Protein AF-A0A9E6JKF6-F1 (afdb_monomer)

Radius of gyration: 12.23 Å; Cα contacts (8 Å, |Δi|>4): 49; chains: 1; bounding box: 29×19×30 Å

pLDDT: mean 95.0, std 2.07, range [84.81, 97.25]

Secondary structure (DSSP, 8-state):
-HHHHHHHH-------TTTT-HHHHHHTT--SSSEEEEE-TTS-EEEEEES---HHHHHHHHH-

Mean predicted aligned error: 2.54 Å

Sequence (64 aa):
QITAWIKDHAVPVKIDADKVRPDLAKTLQIRSFPTVVLLNGEGREVRRILGYQKPAEMLAWLKQ

Foldseek 3Di:
DVVVLCVVPHDDDDDPCPPPNVVVCVVVVPDAPPKDFDADPVRHTPDMDHDDDDPVRVVVVSVD

Structure (mmCIF, N/CA/C/O backbone):
data_AF-A0A9E6JKF6-F1
#
_entry.id   AF-A0A9E6JKF6-F1
#
loop_
_atom_site.group_PDB
_atom_site.id
_atom_site.type_symbol
_atom_site.label_atom_id
_atom_site.label_alt_id
_atom_site.label_comp_id
_atom_site.label_asym_id
_atom_site.label_entity_id
_atom_site.label_seq_id
_atom_site.pdbx_PDB_ins_code
_atom_site.Cartn_x
_atom_site.Cartn_y
_atom_site.Cartn_z
_atom_site.occupancy
_atom_site.B_iso_or_equiv
_atom_site.auth_seq_id
_atom_site.auth_comp_id
_atom_site.auth_asym_id
_atom_site.auth_atom_id
_atom_site.pdbx_PDB_model_num
ATOM 1 N N . GLN A 1 1 ? -6.125 0.295 15.531 1.00 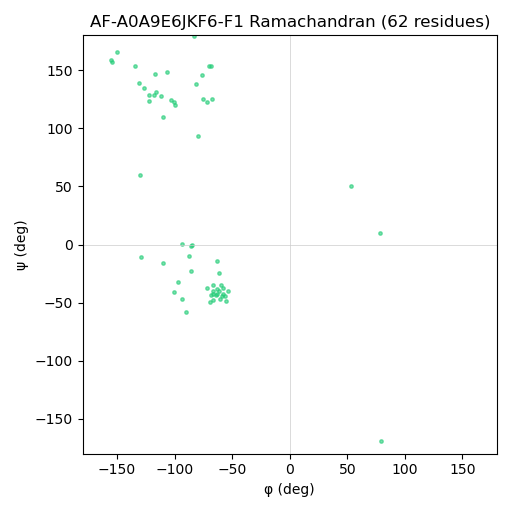86.44 1 GLN A N 1
ATOM 2 C CA . GLN A 1 1 ? -7.416 0.467 14.823 1.00 86.44 1 GLN A CA 1
ATOM 3 C C . GLN A 1 1 ? -7.301 0.144 13.333 1.00 86.44 1 GLN A C 1
ATOM 5 O O . GLN A 1 1 ? -8.013 -0.744 12.897 1.00 86.44 1 GLN A O 1
ATOM 10 N N . ILE A 1 2 ? -6.374 0.751 12.574 1.00 93.44 2 ILE A N 1
ATOM 11 C CA . ILE A 1 2 ? -6.140 0.408 11.150 1.00 93.44 2 ILE A CA 1
ATOM 12 C C . ILE A 1 2 ? -5.843 -1.085 10.961 1.00 93.44 2 ILE A C 1
ATOM 14 O O . ILE A 1 2 ? -6.485 -1.743 10.158 1.00 93.44 2 ILE A O 1
ATOM 18 N N . THR A 1 3 ? -4.926 -1.643 11.757 1.00 94.94 3 THR A N 1
ATOM 19 C CA . THR A 1 3 ? -4.572 -3.069 11.684 1.00 94.94 3 THR A CA 1
ATOM 20 C C . THR A 1 3 ? -5.758 -3.996 11.944 1.00 94.94 3 THR A C 1
ATOM 22 O O . THR A 1 3 ? -5.823 -5.056 11.341 1.00 94.94 3 THR A O 1
ATOM 25 N N . ALA A 1 4 ? -6.682 -3.614 12.833 1.00 95.56 4 ALA A N 1
ATOM 26 C CA . ALA A 1 4 ? -7.878 -4.409 13.112 1.00 95.56 4 ALA A CA 1
ATOM 27 C C . ALA A 1 4 ? -8.822 -4.386 11.906 1.00 95.56 4 ALA A C 1
ATOM 29 O O . ALA A 1 4 ? -9.158 -5.435 11.382 1.00 95.56 4 ALA A O 1
ATOM 30 N N . TRP A 1 5 ? -9.110 -3.192 11.378 1.00 95.75 5 TRP A N 1
ATOM 31 C CA . TRP A 1 5 ? -9.930 -3.055 10.175 1.00 95.75 5 TRP A CA 1
ATOM 32 C C . TRP A 1 5 ? -9.350 -3.841 8.991 1.00 95.75 5 TRP A C 1
ATOM 34 O O . TRP A 1 5 ? -10.075 -4.553 8.310 1.00 95.75 5 TRP A O 1
ATOM 44 N N . ILE A 1 6 ? -8.032 -3.771 8.771 1.00 95.94 6 ILE A N 1
ATOM 45 C CA . ILE A 1 6 ? -7.381 -4.541 7.705 1.00 95.94 6 ILE A CA 1
ATOM 46 C C . ILE A 1 6 ? -7.584 -6.040 7.926 1.00 95.94 6 ILE A C 1
ATOM 48 O O . ILE A 1 6 ? -7.967 -6.712 6.985 1.00 95.94 6 ILE A O 1
ATOM 52 N N . LYS A 1 7 ? -7.369 -6.562 9.140 1.00 96.12 7 LYS A N 1
ATOM 53 C CA . LYS A 1 7 ? -7.565 -7.993 9.429 1.00 96.12 7 LYS A CA 1
ATOM 54 C C . LYS A 1 7 ? -8.990 -8.469 9.136 1.00 96.12 7 LYS A C 1
ATOM 56 O O . LYS A 1 7 ? -9.148 -9.586 8.658 1.00 96.12 7 LYS A O 1
ATOM 61 N N . ASP A 1 8 ? -9.982 -7.629 9.412 1.00 97.06 8 ASP A N 1
ATOM 62 C CA . ASP A 1 8 ? -11.393 -8.001 9.298 1.00 97.06 8 ASP A CA 1
ATOM 63 C C . ASP A 1 8 ? -11.951 -7.809 7.874 1.00 97.06 8 ASP A C 1
ATOM 65 O O . ASP A 1 8 ? -12.936 -8.450 7.511 1.00 97.06 8 ASP A O 1
ATOM 69 N N . HIS A 1 9 ? -11.339 -6.940 7.056 1.00 95.75 9 HIS A N 1
ATOM 70 C CA . HIS A 1 9 ? -11.919 -6.498 5.779 1.00 95.75 9 HIS A CA 1
ATOM 71 C C . HIS A 1 9 ? -10.997 -6.610 4.556 1.00 95.75 9 HIS A C 1
ATOM 73 O O . HIS A 1 9 ? -11.465 -6.418 3.433 1.00 95.75 9 HIS A O 1
ATOM 79 N N . ALA A 1 10 ? -9.699 -6.876 4.725 1.00 96.12 10 ALA A N 1
ATOM 80 C CA . ALA A 1 10 ? -8.737 -6.839 3.626 1.00 96.12 10 ALA A CA 1
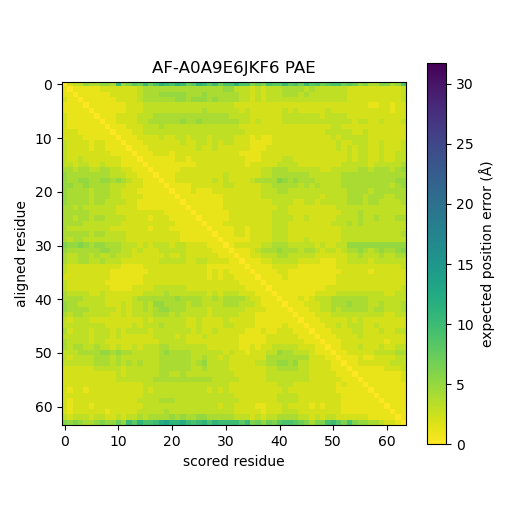ATOM 81 C C . ALA A 1 10 ? -7.562 -7.815 3.803 1.00 96.12 10 ALA A C 1
ATOM 83 O O . ALA A 1 10 ? -7.273 -8.324 4.881 1.00 96.12 10 ALA A O 1
ATOM 84 N N . VAL A 1 11 ? -6.819 -8.039 2.718 1.00 96.31 11 VAL A N 1
ATOM 85 C CA . VAL A 1 11 ? -5.552 -8.781 2.749 1.00 96.31 11 VAL A CA 1
ATOM 86 C C . VAL A 1 11 ? -4.411 -7.795 2.491 1.00 96.31 11 VAL A C 1
ATOM 88 O O . VAL A 1 11 ? -4.297 -7.282 1.377 1.00 96.31 11 VAL A O 1
ATOM 91 N N . PRO A 1 12 ? -3.567 -7.481 3.492 1.00 96.06 12 PRO A N 1
ATOM 92 C CA . PRO A 1 12 ? -2.464 -6.554 3.290 1.00 96.06 12 PRO A CA 1
ATOM 93 C C . PRO A 1 12 ? -1.341 -7.227 2.502 1.00 96.06 12 PRO A C 1
ATOM 95 O O . PRO A 1 12 ? -0.800 -8.249 2.921 1.00 96.06 12 PRO A O 1
ATOM 98 N N . VAL A 1 13 ? -0.936 -6.610 1.393 1.00 95.69 13 VAL A N 1
ATOM 99 C CA . VAL A 1 13 ? 0.198 -7.064 0.582 1.00 95.69 13 VAL A CA 1
ATOM 100 C C . VAL A 1 13 ? 1.214 -5.934 0.477 1.00 95.69 13 VAL A C 1
ATOM 102 O O . VAL A 1 13 ? 0.892 -4.831 0.040 1.00 95.69 13 VAL A O 1
ATOM 105 N N . LYS A 1 14 ? 2.457 -6.209 0.882 1.00 96.00 14 LYS A N 1
ATOM 106 C CA . LYS A 1 14 ? 3.584 -5.289 0.699 1.00 96.00 14 LYS A CA 1
ATOM 107 C C . LYS A 1 14 ? 4.394 -5.740 -0.508 1.00 96.00 14 LYS A C 1
ATOM 109 O O . LYS A 1 14 ? 4.896 -6.860 -0.517 1.00 96.00 14 LYS A O 1
ATOM 114 N N . ILE A 1 15 ? 4.554 -4.855 -1.484 1.00 95.69 15 ILE A N 1
ATOM 115 C CA . ILE A 1 15 ? 5.325 -5.115 -2.700 1.00 95.69 15 ILE A CA 1
ATOM 116 C C . ILE A 1 15 ? 6.429 -4.069 -2.797 1.00 95.69 15 ILE A C 1
ATOM 118 O O . ILE A 1 15 ? 6.162 -2.872 -2.710 1.00 95.69 15 ILE A O 1
ATOM 122 N N . ASP A 1 16 ? 7.664 -4.523 -2.995 1.00 96.38 16 ASP A N 1
ATOM 123 C CA . ASP A 1 16 ? 8.737 -3.657 -3.475 1.00 96.38 16 ASP A CA 1
ATOM 124 C C . ASP A 1 16 ? 8.580 -3.505 -4.993 1.00 96.38 16 ASP A C 1
ATOM 126 O O . ASP A 1 16 ? 9.003 -4.356 -5.777 1.00 96.38 16 ASP A O 1
ATOM 130 N N . ALA A 1 17 ? 7.882 -2.448 -5.402 1.00 95.50 17 ALA A N 1
ATOM 131 C CA . ALA A 1 17 ? 7.616 -2.170 -6.809 1.00 95.50 17 ALA A CA 1
ATOM 132 C C . ALA A 1 17 ? 8.751 -1.385 -7.494 1.00 95.50 17 ALA A C 1
ATOM 134 O O . ALA A 1 17 ? 8.652 -1.118 -8.685 1.00 95.50 17 ALA A O 1
ATOM 135 N N . ASP A 1 18 ? 9.812 -1.024 -6.766 1.00 92.38 18 ASP A N 1
ATOM 136 C CA . ASP A 1 18 ? 10.987 -0.346 -7.324 1.00 92.38 18 ASP A CA 1
ATOM 137 C C . ASP A 1 18 ? 12.023 -1.385 -7.778 1.00 92.38 18 ASP A C 1
ATOM 139 O O . ASP A 1 18 ? 12.346 -1.490 -8.961 1.00 92.38 18 ASP A O 1
ATOM 143 N N . LYS A 1 19 ? 12.473 -2.244 -6.856 1.00 95.31 19 LYS A N 1
ATOM 144 C CA . LYS A 1 19 ? 13.570 -3.188 -7.118 1.00 95.31 19 LYS A CA 1
ATOM 145 C C . LYS A 1 19 ? 13.112 -4.590 -7.492 1.00 95.31 19 LYS A C 1
ATOM 147 O O . LYS A 1 19 ? 13.810 -5.269 -8.239 1.00 95.31 19 LYS A O 1
ATOM 152 N N . VAL A 1 20 ? 11.977 -5.049 -6.960 1.00 97.12 20 VAL A N 1
ATOM 153 C CA . VAL A 1 20 ? 11.540 -6.451 -7.115 1.00 97.12 20 VAL A CA 1
ATOM 154 C C . VAL A 1 20 ? 10.481 -6.596 -8.204 1.00 97.12 20 VAL A C 1
ATOM 156 O O . VAL A 1 20 ? 10.529 -7.552 -8.974 1.00 97.12 20 VAL A O 1
ATOM 159 N N . ARG A 1 21 ? 9.523 -5.665 -8.285 1.00 96.44 21 ARG A N 1
ATOM 160 C CA . ARG A 1 21 ? 8.409 -5.696 -9.250 1.00 96.44 21 ARG A CA 1
ATOM 161 C C . ARG A 1 21 ? 8.224 -4.375 -10.015 1.00 96.44 21 ARG A C 1
ATOM 163 O O . ARG A 1 21 ? 7.143 -3.781 -9.948 1.00 96.44 21 ARG A O 1
ATOM 170 N N . PRO A 1 22 ? 9.235 -3.913 -10.776 1.00 95.50 22 PRO A N 1
ATOM 171 C CA . PRO A 1 22 ? 9.113 -2.709 -11.608 1.00 95.50 22 PRO A CA 1
ATOM 172 C C . PRO A 1 22 ? 8.027 -2.840 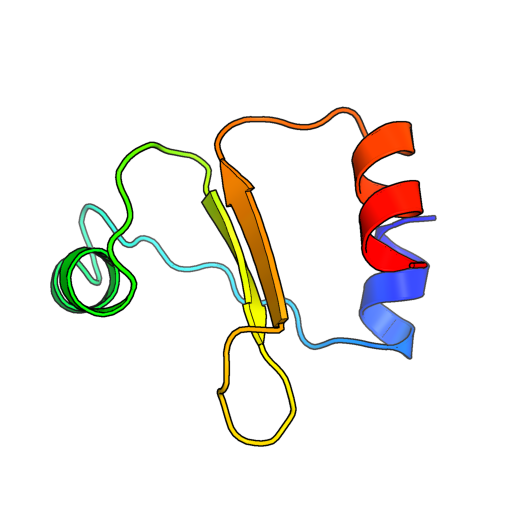-12.692 1.00 95.50 22 PRO A C 1
ATOM 174 O O . PRO A 1 22 ? 7.437 -1.849 -13.127 1.00 95.50 22 PRO A O 1
ATOM 177 N N . ASP A 1 23 ? 7.701 -4.070 -13.098 1.00 97.25 23 ASP A N 1
ATOM 178 C CA . ASP A 1 23 ? 6.585 -4.385 -13.991 1.00 97.25 23 ASP A CA 1
ATOM 179 C C . ASP A 1 23 ? 5.229 -3.981 -13.392 1.00 97.25 23 ASP A C 1
ATOM 181 O O . ASP A 1 23 ? 4.378 -3.423 -14.094 1.00 97.25 23 ASP A O 1
ATOM 185 N N . LEU A 1 24 ? 5.036 -4.190 -12.085 1.00 94.69 24 LEU A N 1
ATOM 186 C CA . LEU A 1 24 ? 3.821 -3.774 -11.388 1.00 94.69 24 LEU A CA 1
ATOM 187 C C . LEU A 1 24 ? 3.761 -2.261 -11.216 1.00 94.69 24 LEU A C 1
ATOM 189 O O . LEU A 1 24 ? 2.682 -1.695 -11.379 1.00 94.69 24 LEU A O 1
ATOM 193 N N . ALA A 1 25 ? 4.891 -1.592 -10.958 1.00 95.25 25 ALA A N 1
ATOM 194 C CA . ALA A 1 25 ? 4.925 -0.130 -10.926 1.00 95.25 25 ALA A CA 1
ATOM 195 C C . ALA A 1 25 ? 4.449 0.470 -12.257 1.00 95.25 25 ALA A C 1
ATOM 197 O O . ALA A 1 25 ? 3.630 1.391 -12.264 1.00 95.25 25 ALA A O 1
ATOM 198 N N . LYS A 1 26 ? 4.887 -0.103 -13.385 1.00 95.69 26 LYS A N 1
ATOM 199 C CA . LYS A 1 26 ? 4.429 0.301 -14.720 1.00 95.69 26 LYS A CA 1
ATOM 200 C C . LYS A 1 26 ? 2.946 -0.018 -14.941 1.00 95.69 26 LYS A C 1
ATOM 202 O O . LYS A 1 26 ? 2.203 0.854 -15.383 1.00 95.69 26 LYS A O 1
ATOM 207 N N . THR A 1 27 ? 2.515 -1.237 -14.611 1.00 94.25 27 THR A N 1
ATOM 208 C CA . THR A 1 27 ? 1.135 -1.712 -14.831 1.00 94.25 27 THR A C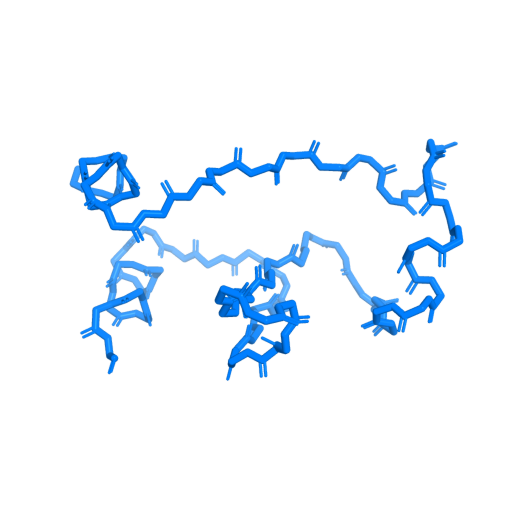A 1
ATOM 209 C C . THR A 1 27 ? 0.113 -0.917 -14.015 1.00 94.25 27 THR A C 1
ATOM 211 O O . THR A 1 27 ? -0.915 -0.509 -14.545 1.00 94.25 27 THR A O 1
ATOM 214 N N . LEU A 1 28 ? 0.414 -0.637 -12.745 1.00 93.94 28 LEU A N 1
ATOM 215 C CA . LEU A 1 28 ? -0.444 0.136 -11.837 1.00 93.94 28 LEU A CA 1
ATOM 216 C C . LEU A 1 28 ? -0.247 1.657 -11.965 1.00 93.94 28 LEU A C 1
ATOM 218 O O . LEU A 1 28 ? -0.910 2.438 -11.274 1.00 93.94 28 LEU A O 1
ATOM 222 N N . GLN A 1 29 ? 0.654 2.083 -12.857 1.00 95.00 29 GLN A N 1
ATOM 223 C CA . GLN A 1 29 ? 1.006 3.482 -13.101 1.00 95.00 29 GLN A CA 1
ATOM 224 C C . GLN A 1 29 ? 1.409 4.217 -11.813 1.00 95.00 29 GLN A C 1
ATOM 226 O O . GLN A 1 29 ? 0.884 5.289 -11.493 1.00 95.00 29 GLN A O 1
ATOM 231 N N . ILE A 1 30 ? 2.324 3.625 -11.049 1.00 95.06 30 ILE A N 1
ATOM 232 C CA . ILE A 1 30 ? 2.866 4.212 -9.823 1.00 95.06 30 ILE A CA 1
ATOM 233 C C . ILE A 1 30 ? 3.782 5.381 -10.199 1.00 95.06 30 ILE A C 1
ATOM 235 O O . ILE A 1 30 ? 4.732 5.216 -10.959 1.00 95.06 30 ILE A O 1
ATOM 239 N N . ARG A 1 31 ? 3.477 6.576 -9.678 1.00 92.56 31 ARG A N 1
ATOM 240 C CA . ARG A 1 31 ? 4.202 7.827 -9.987 1.00 92.56 31 ARG A CA 1
ATOM 241 C C . ARG A 1 31 ? 5.028 8.361 -8.820 1.00 92.56 31 ARG A C 1
ATOM 243 O O . ARG A 1 31 ? 5.873 9.226 -9.014 1.00 92.56 31 ARG A O 1
ATOM 250 N N . SER A 1 32 ? 4.762 7.880 -7.611 1.00 93.88 32 SER A N 1
ATOM 251 C CA . SER A 1 32 ? 5.456 8.283 -6.394 1.00 93.88 32 SER A CA 1
ATO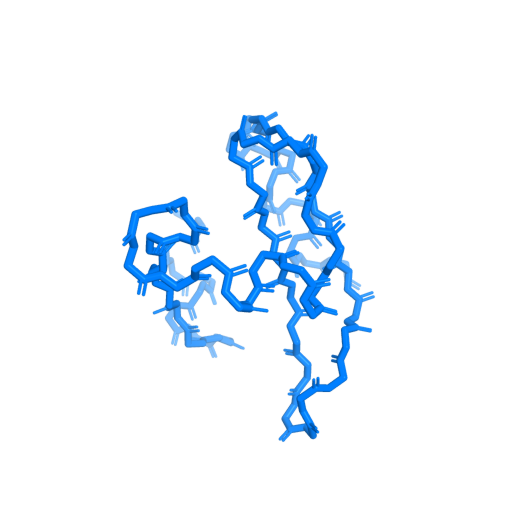M 252 C C . SER A 1 32 ? 5.397 7.169 -5.355 1.00 93.88 32 SER A C 1
ATOM 254 O O . SER A 1 32 ? 4.515 6.307 -5.384 1.00 93.88 32 SER A O 1
ATOM 256 N N . PHE A 1 33 ? 6.346 7.193 -4.424 1.00 93.25 33 PHE A N 1
ATOM 257 C CA . PHE A 1 33 ? 6.386 6.277 -3.292 1.00 93.25 33 PHE A CA 1
ATOM 258 C C . PHE A 1 33 ? 6.257 7.048 -1.967 1.00 93.25 33 PHE A C 1
ATOM 260 O O . PHE A 1 33 ? 6.763 8.167 -1.872 1.00 93.25 33 PHE A O 1
ATOM 267 N N . PRO A 1 34 ? 5.625 6.458 -0.933 1.00 95.19 34 PRO A N 1
ATOM 268 C CA . PRO A 1 34 ? 4.834 5.225 -0.994 1.00 95.19 34 PRO A CA 1
ATOM 269 C C . PRO A 1 34 ? 3.515 5.433 -1.765 1.00 95.19 34 PRO A C 1
ATOM 271 O O . PRO A 1 34 ? 2.996 6.541 -1.810 1.00 95.19 34 PRO A O 1
ATOM 274 N N . THR A 1 35 ? 2.966 4.371 -2.360 1.00 96.69 35 THR A N 1
ATOM 275 C CA . THR A 1 35 ? 1.602 4.357 -2.920 1.00 96.69 35 THR A CA 1
ATOM 276 C C . THR A 1 35 ? 0.843 3.179 -2.316 1.00 96.69 35 THR A C 1
ATOM 278 O O . THR A 1 35 ? 1.377 2.072 -2.252 1.00 96.69 35 THR A O 1
ATOM 281 N N . VAL A 1 36 ? -0.396 3.410 -1.880 1.00 96.56 36 VAL A N 1
ATOM 282 C CA . VAL A 1 36 ? -1.312 2.354 -1.422 1.00 96.56 36 VAL A CA 1
ATOM 283 C C . VAL A 1 36 ? -2.453 2.248 -2.420 1.00 96.56 36 VAL A C 1
ATOM 285 O O . VAL A 1 36 ? -3.098 3.249 -2.721 1.00 96.56 36 VAL A O 1
ATOM 288 N N . VAL A 1 37 ? -2.712 1.042 -2.917 1.00 96.50 37 VAL A N 1
ATOM 289 C CA . VAL A 1 37 ? -3.809 0.754 -3.846 1.00 96.50 37 VAL A CA 1
ATOM 290 C C . VAL A 1 37 ? -4.762 -0.227 -3.172 1.00 96.50 37 VAL A C 1
ATOM 292 O O . VAL A 1 37 ? -4.322 -1.256 -2.660 1.00 96.50 37 VAL A O 1
ATOM 295 N N . LEU A 1 38 ? -6.055 0.093 -3.159 1.00 96.69 38 LEU A N 1
ATOM 296 C CA . LEU A 1 38 ? -7.110 -0.817 -2.724 1.00 96.69 38 LEU A CA 1
ATOM 297 C C . LEU A 1 38 ? -7.756 -1.439 -3.958 1.00 96.69 38 LEU A C 1
ATOM 299 O O . LEU A 1 38 ? -8.304 -0.728 -4.800 1.00 96.69 38 LEU A O 1
ATOM 303 N N . LEU A 1 39 ? -7.692 -2.764 -4.042 1.00 95.81 39 LEU A N 1
ATOM 304 C CA . LEU A 1 39 ? -8.313 -3.552 -5.101 1.00 95.81 39 LEU A CA 1
ATOM 305 C C . LEU A 1 39 ? -9.538 -4.290 -4.546 1.00 95.81 39 LEU A C 1
ATOM 307 O O . LEU A 1 39 ? -9.553 -4.665 -3.373 1.00 95.81 39 LEU A O 1
ATOM 311 N N . ASN A 1 40 ? -10.551 -4.514 -5.382 1.00 95.38 40 ASN A N 1
ATOM 312 C CA . ASN A 1 40 ? -11.671 -5.397 -5.050 1.00 95.38 40 ASN A CA 1
ATOM 313 C C . ASN A 1 40 ? -11.318 -6.877 -5.323 1.00 95.38 40 ASN A C 1
ATOM 315 O O . ASN A 1 40 ? -10.235 -7.193 -5.815 1.00 95.38 40 ASN A O 1
ATOM 319 N N . GLY A 1 41 ? -12.253 -7.793 -5.041 1.00 94.75 41 GLY A N 1
ATOM 320 C CA . GLY A 1 41 ? -12.065 -9.236 -5.259 1.00 94.75 41 GLY A CA 1
ATOM 321 C C . GLY A 1 41 ? -11.862 -9.659 -6.723 1.00 94.75 41 GLY A C 1
ATOM 322 O O . GLY A 1 41 ? -11.397 -10.764 -6.973 1.00 94.75 41 GLY A O 1
ATOM 323 N N . GLU A 1 42 ? -12.157 -8.781 -7.685 1.00 96.19 42 GLU A N 1
ATOM 324 C CA . GLU A 1 42 ? -11.912 -8.992 -9.120 1.00 96.19 42 GLU A CA 1
ATOM 325 C C . GLU A 1 42 ? -10.559 -8.411 -9.571 1.00 96.19 42 GLU A C 1
ATOM 327 O O . GLU A 1 42 ? -10.227 -8.451 -10.755 1.00 96.19 42 GLU A O 1
ATOM 332 N N . GLY A 1 43 ? -9.785 -7.823 -8.652 1.00 91.62 43 GLY A N 1
ATOM 333 C CA . GLY A 1 43 ? -8.513 -7.165 -8.952 1.00 91.62 43 GLY A CA 1
ATOM 334 C C . GLY A 1 43 ? -8.651 -5.766 -9.560 1.00 91.62 43 GLY A C 1
ATOM 335 O O . GLY A 1 43 ? -7.654 -5.201 -10.009 1.00 91.62 43 GLY A O 1
ATOM 336 N N . ARG A 1 44 ? -9.854 -5.180 -9.576 1.00 95.06 44 ARG A N 1
ATOM 337 C CA . ARG A 1 44 ? -10.076 -3.807 -10.053 1.00 95.06 44 ARG A CA 1
ATOM 338 C C . ARG A 1 44 ? -9.723 -2.804 -8.965 1.00 95.06 44 ARG A C 1
ATOM 340 O O . ARG A 1 44 ? -10.078 -2.992 -7.802 1.00 95.06 44 ARG A O 1
ATOM 347 N N . GLU A 1 45 ? -9.062 -1.719 -9.352 1.00 95.88 45 GLU A N 1
ATOM 348 C CA . GLU A 1 45 ? -8.750 -0.627 -8.436 1.00 95.88 45 GLU A CA 1
ATOM 349 C C . GLU A 1 45 ? -10.015 0.110 -8.000 1.00 95.88 45 GLU A C 1
ATOM 351 O O . GLU A 1 45 ? -10.784 0.598 -8.822 1.00 95.88 45 GLU A O 1
ATOM 356 N N . VAL A 1 46 ? -10.201 0.193 -6.685 1.00 95.81 46 VAL A N 1
ATOM 357 C CA . VAL A 1 46 ? -11.292 0.937 -6.051 1.00 95.81 46 VAL A CA 1
ATOM 358 C C . VAL A 1 46 ? -10.815 2.344 -5.716 1.00 95.81 46 VAL A C 1
ATOM 360 O O . VAL A 1 46 ? -11.504 3.320 -5.997 1.00 95.81 46 VAL A O 1
ATOM 363 N N . ARG A 1 47 ? -9.628 2.454 -5.105 1.00 95.25 47 ARG A N 1
ATOM 364 C CA . ARG A 1 47 ? -9.033 3.720 -4.658 1.00 95.25 47 ARG A CA 1
ATOM 365 C C . ARG A 1 47 ? -7.510 3.617 -4.584 1.00 95.25 47 ARG A C 1
ATOM 367 O O . ARG A 1 47 ? -6.966 2.534 -4.366 1.00 95.25 47 ARG A O 1
ATOM 374 N N . ARG A 1 48 ? -6.837 4.772 -4.617 1.00 96.44 48 ARG A N 1
ATOM 375 C CA . ARG A 1 48 ? -5.403 4.899 -4.316 1.00 96.44 48 ARG A CA 1
ATOM 376 C C . ARG A 1 48 ? -5.086 6.069 -3.390 1.00 96.44 48 ARG A C 1
ATOM 378 O O . ARG A 1 48 ? -5.794 7.074 -3.381 1.00 96.44 48 ARG A O 1
ATOM 385 N N . ILE A 1 49 ? -3.981 5.939 -2.667 1.00 96.25 49 ILE A N 1
ATOM 386 C CA . ILE A 1 49 ? -3.300 7.004 -1.928 1.00 96.25 49 ILE A CA 1
ATOM 387 C C . ILE A 1 49 ? -1.923 7.195 -2.558 1.00 96.25 49 ILE A C 1
ATOM 389 O O . ILE A 1 49 ? -1.185 6.224 -2.728 1.00 96.25 49 ILE A O 1
ATOM 393 N N . LEU A 1 50 ? -1.572 8.445 -2.854 1.00 94.44 50 LEU A N 1
ATOM 394 C CA . LEU A 1 50 ? -0.235 8.835 -3.292 1.00 94.44 50 LEU A CA 1
ATOM 395 C C . LEU A 1 50 ? 0.505 9.501 -2.130 1.00 94.44 50 LEU A C 1
ATOM 397 O O . LEU A 1 50 ? 0.031 10.493 -1.578 1.00 94.44 50 LEU A O 1
ATOM 401 N N . GLY A 1 51 ? 1.680 8.982 -1.791 1.00 93.19 51 GLY A N 1
ATOM 402 C CA . GLY A 1 51 ? 2.489 9.467 -0.682 1.00 93.19 51 GLY A CA 1
ATOM 403 C C . GLY A 1 51 ? 2.021 8.969 0.686 1.00 93.19 51 GLY A C 1
ATOM 404 O O . GLY A 1 51 ? 1.216 8.047 0.824 1.00 93.19 51 GLY A O 1
ATOM 405 N N . TYR A 1 52 ? 2.592 9.571 1.725 1.00 94.00 52 TYR A N 1
ATOM 406 C CA . TYR A 1 52 ? 2.268 9.246 3.108 1.00 94.00 52 TYR A CA 1
ATOM 407 C C . TYR A 1 52 ? 0.919 9.843 3.532 1.00 94.00 52 TYR A C 1
ATOM 409 O O . TYR A 1 52 ? 0.564 10.953 3.144 1.00 94.00 52 TYR A O 1
ATOM 417 N N . GLN A 1 53 ? 0.210 9.121 4.397 1.00 94.12 53 GLN A N 1
ATOM 418 C CA . GLN A 1 53 ? -1.065 9.516 4.988 1.00 94.12 53 GLN A CA 1
ATOM 419 C C . GLN A 1 53 ? -1.012 9.324 6.501 1.00 94.12 53 GLN A C 1
ATOM 421 O O . GLN A 1 53 ? -0.483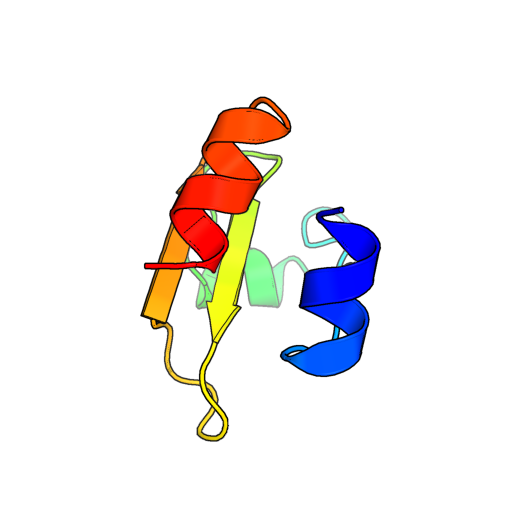 8.318 6.987 1.00 94.12 53 GLN A O 1
ATOM 426 N N . LYS A 1 54 ? -1.566 10.274 7.265 1.00 96.12 54 LYS A N 1
ATOM 427 C CA . LYS A 1 54 ? -1.619 10.132 8.726 1.00 96.12 54 LYS A CA 1
ATOM 428 C C . LYS A 1 54 ? -2.585 9.003 9.107 1.00 96.12 54 LYS A C 1
ATOM 430 O O . LYS A 1 54 ? -3.561 8.765 8.398 1.00 96.12 54 LYS A O 1
ATOM 435 N N . PRO A 1 55 ? -2.401 8.347 10.268 1.00 95.25 55 PRO A N 1
ATOM 436 C CA . PRO A 1 55 ? -3.245 7.221 10.665 1.00 95.25 55 PRO A CA 1
ATOM 437 C C . PRO A 1 55 ? -4.757 7.508 10.663 1.00 95.25 55 PRO A C 1
ATOM 439 O O . PRO A 1 55 ? -5.545 6.663 10.244 1.00 95.25 55 PRO A O 1
ATOM 442 N N . ALA A 1 56 ? -5.175 8.695 11.113 1.00 95.94 56 ALA A N 1
ATOM 443 C CA . ALA A 1 56 ? -6.590 9.067 11.143 1.00 95.94 56 ALA A CA 1
ATOM 444 C C . ALA A 1 56 ? -7.188 9.199 9.732 1.00 95.94 56 ALA A C 1
ATOM 446 O O . ALA A 1 56 ? -8.282 8.704 9.475 1.00 95.94 56 ALA A O 1
ATOM 447 N N . GLU A 1 57 ? -6.441 9.816 8.817 1.00 96.12 57 GLU A N 1
ATOM 448 C CA . GLU A 1 57 ? -6.847 10.034 7.429 1.00 96.12 57 GLU A CA 1
ATOM 449 C C . GLU A 1 57 ? -6.909 8.694 6.668 1.00 96.12 57 GLU A C 1
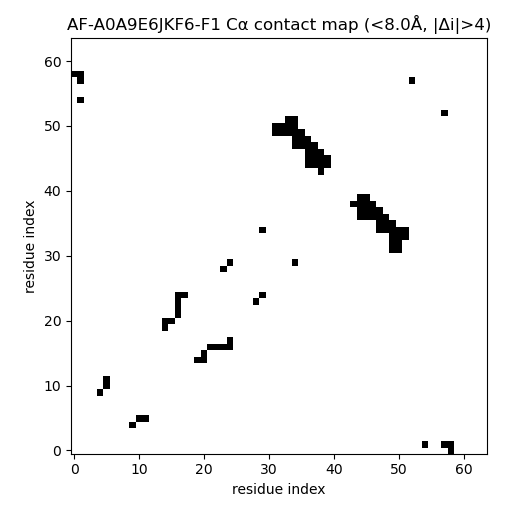ATOM 451 O O . GLU A 1 57 ? -7.911 8.392 6.023 1.00 96.12 57 GLU A O 1
ATOM 456 N N . MET A 1 58 ? -5.911 7.823 6.869 1.00 95.69 58 MET A N 1
ATOM 457 C CA . MET A 1 58 ? -5.883 6.457 6.332 1.00 95.69 58 MET A CA 1
ATOM 458 C C . MET A 1 58 ? -7.087 5.633 6.810 1.00 95.69 58 MET A C 1
ATOM 460 O O . MET A 1 58 ? -7.722 4.935 6.023 1.00 95.69 58 MET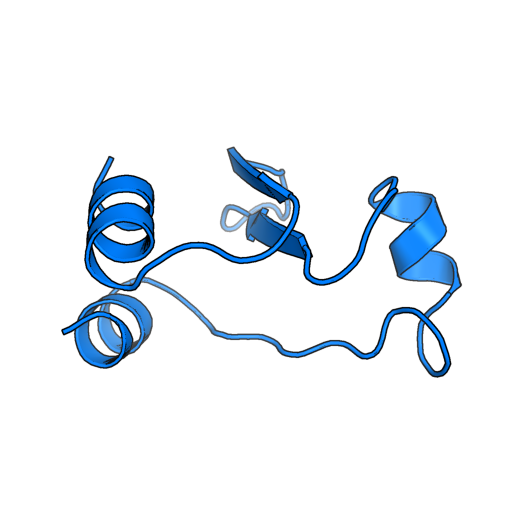 A O 1
ATOM 464 N N . LEU A 1 59 ? -7.432 5.707 8.100 1.00 95.44 59 LEU A N 1
ATOM 465 C CA . LEU A 1 59 ? -8.582 4.980 8.638 1.00 95.44 59 LEU A CA 1
ATOM 466 C C . LEU A 1 59 ? -9.909 5.503 8.075 1.00 95.44 59 LEU A C 1
ATOM 468 O O . LEU A 1 59 ? -10.799 4.702 7.797 1.00 95.44 59 LEU A O 1
ATOM 472 N N . ALA A 1 60 ? -10.044 6.821 7.917 1.00 95.69 60 ALA A N 1
ATOM 473 C CA . ALA A 1 60 ? -11.218 7.421 7.293 1.00 95.69 60 ALA A CA 1
ATOM 474 C C . ALA A 1 60 ? -11.345 6.986 5.826 1.00 95.69 60 ALA A C 1
ATOM 476 O O . ALA A 1 60 ? -12.429 6.603 5.403 1.00 95.69 60 ALA A O 1
ATOM 477 N N . TRP A 1 61 ? -10.237 6.967 5.082 1.00 95.69 61 TRP A N 1
ATOM 478 C CA . TRP A 1 61 ? -10.197 6.510 3.692 1.00 95.69 61 TRP A CA 1
ATOM 479 C C . TRP A 1 61 ? -10.568 5.029 3.531 1.00 95.69 61 TRP A C 1
ATOM 481 O O . TRP A 1 61 ? -11.275 4.681 2.590 1.00 95.69 61 TRP A O 1
ATOM 491 N N . LEU A 1 62 ? -10.142 4.157 4.454 1.00 94.44 62 LEU A N 1
ATOM 492 C CA . LEU A 1 62 ? -10.492 2.729 4.425 1.00 94.44 62 LEU A CA 1
ATOM 493 C C . LEU A 1 62 ? -11.986 2.477 4.670 1.00 94.44 62 LEU A C 1
ATOM 495 O O . LEU A 1 62 ? -12.541 1.542 4.106 1.00 94.44 62 LEU A O 1
ATOM 499 N N . LYS A 1 63 ? -12.620 3.292 5.519 1.00 92.50 63 LYS A N 1
ATOM 500 C CA . LYS A 1 63 ? -14.012 3.106 5.964 1.00 92.50 63 LYS A CA 1
ATOM 501 C C . LYS A 1 63 ? -15.070 3.739 5.058 1.00 92.50 63 LYS A C 1
ATOM 503 O O . LYS A 1 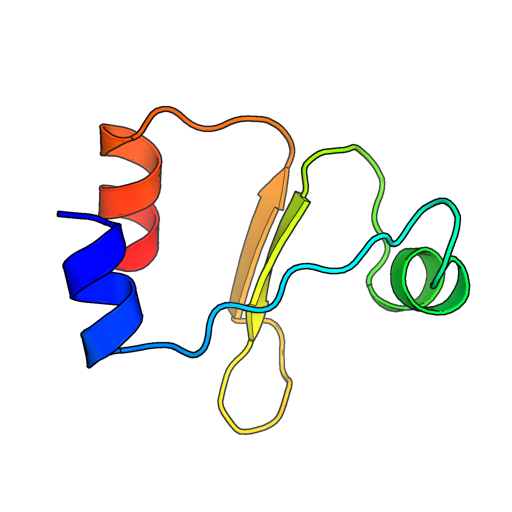63 ? -16.253 3.524 5.310 1.00 92.50 63 LYS A O 1
ATOM 508 N N . GLN A 1 64 ? -14.659 4.548 4.086 1.00 84.81 64 GLN A N 1
ATOM 509 C CA . GLN A 1 64 ? -15.548 5.044 3.033 1.00 84.81 64 GLN A CA 1
ATOM 510 C C . GLN A 1 64 ? -15.967 3.904 2.112 1.00 84.81 64 GLN A C 1
ATOM 512 O O . GLN A 1 64 ? -17.060 4.004 1.532 1.00 84.81 64 GLN A O 1
#

Solvent-accessible surface area (backbone atoms only — not comparable to full-atom values): 4211 Å² total; per-residue (Å²): 107,62,70,55,52,38,71,78,73,52,82,91,79,90,75,59,37,76,86,77,32,47,67,53,27,61,74,74,62,61,86,59,77,54,63,50,75,43,59,49,98,85,69,47,79,76,51,74,44,79,40,87,73,57,73,69,58,48,44,54,65,73,73,109

Nearest PDB structures (foldseek):
  4hqs-assembly1_A  TM=6.072E-01  e=1.304E-02  Streptococcus pneumoniae TIGR4
  2h1a-assembly1_A  TM=5.781E-01  e=4.705E-02  Bacillus subtilis
  3c73-assembly1_A  TM=5.860E-01  e=6.721E-02  unclassified
  5um7-assembly1_A  TM=6.216E-01  e=1.959E-01  Streptococcus gordonii str. Challis substr. CH1
  2ju5-assembly1_A  TM=6.488E-01  e=2.605E-01  Chlamydia pneumoniae TW-183